Protein AF-A0A1R4A707-F1 (afdb_monomer)

Structure (mmCIF, N/CA/C/O backbone):
data_AF-A0A1R4A707-F1
#
_entry.id   AF-A0A1R4A707-F1
#
loop_
_atom_site.group_PDB
_atom_site.id
_atom_site.type_symbol
_atom_site.label_atom_id
_atom_site.label_alt_id
_atom_site.label_comp_id
_atom_site.label_asym_id
_atom_site.label_entity_id
_atom_site.label_seq_id
_atom_site.pdbx_PDB_ins_code
_atom_site.Cartn_x
_atom_site.Cartn_y
_atom_site.Cartn_z
_atom_site.occupancy
_atom_site.B_iso_or_equiv
_atom_site.auth_seq_id
_atom_site.auth_comp_id
_atom_site.auth_asym_id
_atom_site.auth_atom_id
_atom_site.pdbx_PDB_model_num
ATOM 1 N N . MET A 1 1 ? 9.668 -14.012 -15.295 1.00 49.31 1 MET A N 1
ATOM 2 C CA . MET A 1 1 ? 9.309 -12.991 -14.290 1.00 49.31 1 MET A CA 1
ATOM 3 C C . MET A 1 1 ? 7.829 -13.167 -14.006 1.00 49.31 1 MET A C 1
ATOM 5 O O . MET A 1 1 ? 7.114 -13.481 -14.945 1.00 49.31 1 MET A O 1
ATOM 9 N N . ALA A 1 2 ? 7.407 -13.138 -12.743 1.00 55.34 2 ALA A N 1
ATOM 10 C CA . ALA A 1 2 ? 5.984 -13.098 -12.417 1.00 55.34 2 ALA A CA 1
ATOM 11 C C . ALA A 1 2 ? 5.559 -11.630 -12.461 1.00 55.34 2 ALA A C 1
ATOM 13 O O . ALA A 1 2 ? 6.229 -10.798 -11.846 1.00 55.34 2 ALA A O 1
ATOM 14 N N . ASP A 1 3 ? 4.510 -11.318 -13.212 1.00 62.94 3 ASP A N 1
ATOM 15 C CA . ASP A 1 3 ? 4.036 -9.946 -13.336 1.00 62.94 3 ASP A CA 1
ATOM 16 C C . ASP A 1 3 ? 3.265 -9.569 -12.064 1.00 62.94 3 ASP A C 1
ATOM 18 O O . ASP A 1 3 ? 2.413 -10.322 -11.581 1.00 62.94 3 ASP A O 1
ATOM 22 N N . PHE A 1 4 ? 3.639 -8.438 -11.461 1.00 65.00 4 PHE A N 1
ATOM 23 C CA . PHE A 1 4 ? 2.969 -7.894 -10.281 1.00 65.00 4 PHE A CA 1
ATOM 24 C C . PHE A 1 4 ? 1.632 -7.288 -10.705 1.00 65.00 4 PHE A C 1
ATOM 26 O O . PHE A 1 4 ? 1.603 -6.433 -11.589 1.00 65.00 4 PHE A O 1
ATOM 33 N N . GLN A 1 5 ? 0.537 -7.712 -10.072 1.00 69.62 5 GLN A N 1
ATOM 34 C CA . GLN A 1 5 ? -0.802 -7.250 -10.441 1.00 69.62 5 GLN A CA 1
ATOM 35 C C . GLN A 1 5 ? -1.357 -6.215 -9.467 1.00 69.62 5 GLN A C 1
ATOM 37 O O . GLN A 1 5 ? -1.861 -5.172 -9.877 1.00 69.62 5 GLN A O 1
ATOM 42 N N . SER A 1 6 ? -1.314 -6.512 -8.169 1.00 73.38 6 SER A N 1
ATOM 43 C CA . SER A 1 6 ? -1.878 -5.641 -7.138 1.00 73.38 6 SER A CA 1
ATOM 44 C C . SER A 1 6 ? -1.364 -6.013 -5.752 1.00 73.38 6 SER A C 1
ATOM 46 O O . SER A 1 6 ? -0.725 -7.045 -5.554 1.00 73.38 6 SER A O 1
ATOM 48 N N . CYS A 1 7 ? -1.650 -5.155 -4.787 1.00 77.88 7 CYS A N 1
ATOM 49 C CA . CYS A 1 7 ? -1.335 -5.311 -3.385 1.00 77.88 7 CYS A CA 1
ATOM 50 C C . CYS A 1 7 ? -2.598 -5.057 -2.548 1.00 77.88 7 CYS A C 1
ATOM 52 O O . CYS A 1 7 ? -3.374 -4.158 -2.850 1.00 77.88 7 CYS A O 1
ATOM 54 N N . GLU A 1 8 ? -2.797 -5.803 -1.471 1.00 81.94 8 GLU A N 1
ATOM 55 C CA . GLU A 1 8 ? -3.839 -5.537 -0.476 1.00 81.94 8 GLU A CA 1
ATOM 56 C C . GLU A 1 8 ? -3.185 -5.124 0.843 1.00 81.94 8 GLU A C 1
ATOM 58 O O . GLU A 1 8 ? -2.308 -5.828 1.350 1.00 81.94 8 GLU A O 1
ATOM 63 N N . LEU A 1 9 ? -3.586 -3.980 1.402 1.00 82.12 9 LEU A N 1
ATOM 64 C CA . LEU A 1 9 ? -3.117 -3.565 2.725 1.00 82.12 9 LEU A CA 1
ATOM 65 C C . LEU A 1 9 ? -3.892 -4.336 3.797 1.00 82.12 9 LEU A C 1
ATOM 67 O O . LEU A 1 9 ? -5.104 -4.201 3.889 1.00 82.12 9 LEU A O 1
ATOM 71 N N . LEU A 1 10 ? -3.215 -5.115 4.636 1.00 79.00 10 LEU A N 1
ATOM 72 C CA . LEU A 1 10 ? -3.883 -6.002 5.593 1.00 79.00 10 LEU A CA 1
ATOM 73 C C . LEU A 1 10 ? -4.009 -5.400 6.990 1.00 79.00 10 LEU A C 1
ATOM 75 O O . LEU A 1 10 ? -5.047 -5.531 7.634 1.00 79.00 10 LEU A O 1
ATOM 79 N N . SER A 1 11 ? -2.949 -4.766 7.489 1.00 77.44 11 SER A N 1
ATOM 80 C CA . SER A 1 11 ? -2.924 -4.301 8.875 1.00 77.44 11 SER A CA 1
ATOM 81 C C . SER A 1 11 ? -1.897 -3.204 9.120 1.00 77.44 11 SER A C 1
ATOM 83 O O . SER A 1 11 ? -0.884 -3.103 8.424 1.00 77.44 11 SER A O 1
ATOM 85 N N . GLN A 1 12 ? -2.158 -2.434 10.175 1.00 79.81 12 GLN A N 1
ATOM 86 C CA . GLN A 1 12 ? -1.271 -1.437 10.758 1.00 79.81 12 GLN A CA 1
ATOM 87 C C . GLN A 1 12 ? -0.960 -1.843 12.200 1.00 79.81 12 GLN A C 1
ATOM 89 O O . GLN A 1 12 ? -1.879 -2.106 12.976 1.00 79.81 12 GLN A O 1
ATOM 94 N N . ILE A 1 13 ? 0.320 -1.883 12.567 1.00 77.12 13 ILE A N 1
ATOM 95 C CA . ILE A 1 13 ? 0.762 -2.161 13.938 1.00 77.12 13 ILE A CA 1
ATOM 96 C C . ILE A 1 13 ? 1.559 -0.958 14.439 1.00 77.12 13 ILE A C 1
ATOM 98 O O . ILE A 1 13 ? 2.461 -0.476 13.756 1.00 77.12 13 ILE A O 1
ATOM 102 N N . SER A 1 14 ? 1.211 -0.473 15.631 1.00 75.25 14 SER A N 1
ATOM 103 C CA . SER A 1 14 ? 1.906 0.614 16.323 1.00 75.25 14 SER A CA 1
ATOM 104 C C . SER A 1 14 ? 2.569 0.069 17.586 1.00 75.25 14 SER A C 1
ATOM 106 O O . SER A 1 14 ? 1.913 -0.586 18.400 1.00 75.25 14 SER A O 1
ATOM 108 N N . PHE A 1 15 ? 3.863 0.338 17.758 1.00 68.19 15 PHE A N 1
ATOM 109 C CA . PHE A 1 15 ? 4.617 -0.060 18.945 1.00 68.19 15 PHE A CA 1
ATOM 110 C C . PHE A 1 15 ? 4.783 1.134 19.894 1.00 68.19 15 PHE A C 1
ATOM 112 O O . PHE A 1 15 ? 5.162 2.229 19.490 1.00 68.19 15 PHE A O 1
ATOM 119 N N . ARG A 1 16 ? 4.511 0.947 21.192 1.00 50.91 16 ARG A N 1
ATOM 120 C CA . ARG A 1 16 ? 4.756 1.992 22.201 1.00 50.91 16 ARG A CA 1
ATOM 121 C C . ARG A 1 16 ? 6.229 1.976 22.615 1.00 50.91 16 ARG A C 1
ATOM 123 O O . ARG A 1 16 ? 6.670 1.027 23.252 1.00 50.91 16 ARG A O 1
ATOM 130 N N . GLY A 1 17 ? 6.966 3.033 22.270 1.00 57.28 17 GLY A N 1
ATOM 131 C CA . GLY A 1 17 ? 8.368 3.254 22.666 1.00 57.28 17 GLY A CA 1
ATOM 132 C C . GLY A 1 17 ? 9.266 3.722 21.516 1.00 57.28 17 GLY A C 1
ATOM 133 O O . GLY A 1 17 ? 10.163 4.528 21.733 1.00 57.28 17 GLY A O 1
ATOM 134 N N . PHE A 1 18 ? 8.953 3.292 20.293 1.00 57.69 18 PHE A N 1
ATOM 135 C CA . PHE A 1 18 ? 9.491 3.798 19.031 1.00 57.69 18 PHE A CA 1
ATOM 136 C C . PHE A 1 18 ? 8.289 4.086 18.136 1.00 57.69 18 PHE A C 1
ATOM 138 O O . PHE A 1 18 ? 7.469 3.200 17.921 1.00 57.69 18 PHE A O 1
ATOM 145 N N . LEU A 1 19 ? 8.136 5.327 17.673 1.00 60.44 19 LEU A N 1
ATOM 146 C CA . LEU A 1 19 ? 7.001 5.765 16.856 1.00 60.44 19 LEU A CA 1
ATOM 147 C C . LEU A 1 19 ? 7.146 5.252 15.411 1.00 60.44 19 LEU A C 1
ATOM 149 O O . LEU A 1 19 ? 7.196 6.032 14.470 1.00 60.44 19 LEU A O 1
ATOM 153 N N . GLU A 1 20 ? 7.289 3.941 15.241 1.00 67.88 20 GLU A N 1
ATOM 154 C CA . GLU A 1 20 ? 7.373 3.290 13.940 1.00 67.88 20 GLU A CA 1
ATOM 155 C C . GLU A 1 20 ? 6.089 2.507 13.695 1.00 67.88 20 GLU A C 1
ATOM 157 O O . GLU A 1 20 ? 5.742 1.571 14.424 1.00 67.88 20 GLU A O 1
ATOM 162 N N . ILE A 1 21 ? 5.358 2.935 12.669 1.00 77.56 21 ILE A N 1
ATOM 163 C CA . ILE A 1 21 ? 4.170 2.248 12.188 1.00 77.56 21 ILE A CA 1
ATOM 164 C C . ILE A 1 21 ? 4.614 1.227 11.145 1.00 77.56 21 ILE A C 1
ATOM 166 O O . ILE A 1 21 ? 5.279 1.571 10.167 1.00 77.56 21 ILE A O 1
ATOM 170 N N . VAL A 1 22 ? 4.249 -0.035 11.355 1.00 82.88 22 VAL A N 1
ATOM 171 C CA . VAL A 1 22 ? 4.542 -1.118 10.412 1.00 82.88 22 VAL A CA 1
ATOM 172 C C . VAL A 1 22 ? 3.261 -1.530 9.706 1.00 82.88 22 VAL A C 1
ATOM 174 O O . VAL A 1 22 ? 2.238 -1.802 10.342 1.00 82.88 22 VAL A O 1
ATOM 177 N N . TYR A 1 23 ? 3.342 -1.613 8.384 1.00 83.31 23 TYR A N 1
ATOM 178 C CA . TYR A 1 23 ? 2.268 -2.049 7.511 1.00 83.31 23 TYR A CA 1
ATOM 179 C C . TYR A 1 23 ? 2.556 -3.437 6.968 1.00 83.31 23 TYR A C 1
ATOM 181 O O . TYR A 1 23 ? 3.691 -3.753 6.612 1.00 83.31 23 TYR A O 1
ATOM 189 N N . THR A 1 24 ? 1.517 -4.266 6.893 1.00 84.19 24 THR A N 1
ATOM 190 C CA . THR A 1 24 ? 1.584 -5.559 6.205 1.00 84.19 24 THR A CA 1
ATOM 191 C C . THR A 1 24 ? 0.759 -5.494 4.932 1.00 84.19 24 THR A C 1
ATOM 193 O O . THR A 1 24 ? -0.409 -5.109 4.967 1.00 84.19 24 THR A O 1
ATOM 196 N N . ALA A 1 25 ? 1.371 -5.883 3.823 1.00 83.00 25 ALA A N 1
ATOM 197 C CA . ALA A 1 25 ? 0.772 -5.906 2.501 1.00 83.00 25 ALA A CA 1
ATOM 198 C C . ALA A 1 25 ? 0.875 -7.302 1.891 1.00 83.00 25 ALA A C 1
ATOM 200 O O . ALA A 1 25 ? 1.885 -7.988 2.057 1.00 83.00 25 ALA A O 1
ATOM 201 N N . LYS A 1 26 ? -0.153 -7.700 1.150 1.00 85.25 26 LYS A N 1
ATOM 202 C CA . LYS A 1 26 ? -0.187 -8.941 0.382 1.00 85.25 26 LYS A CA 1
ATOM 203 C C . LYS A 1 26 ? -0.034 -8.620 -1.100 1.00 85.25 26 LYS A C 1
ATOM 205 O O . LYS A 1 26 ? -0.898 -7.951 -1.650 1.00 85.25 26 LYS A O 1
ATOM 210 N N . LEU A 1 27 ? 1.052 -9.058 -1.735 1.00 82.12 27 LEU A N 1
ATOM 211 C CA . LEU A 1 27 ? 1.257 -8.911 -3.177 1.00 82.12 27 LEU A CA 1
ATOM 212 C C . LEU A 1 27 ? 0.623 -10.080 -3.916 1.00 82.12 27 LEU A C 1
ATOM 214 O O . LEU A 1 27 ? 0.889 -11.235 -3.585 1.00 82.12 27 LEU A O 1
ATOM 218 N N . HIS A 1 28 ? -0.122 -9.752 -4.963 1.00 80.88 28 HIS A N 1
AT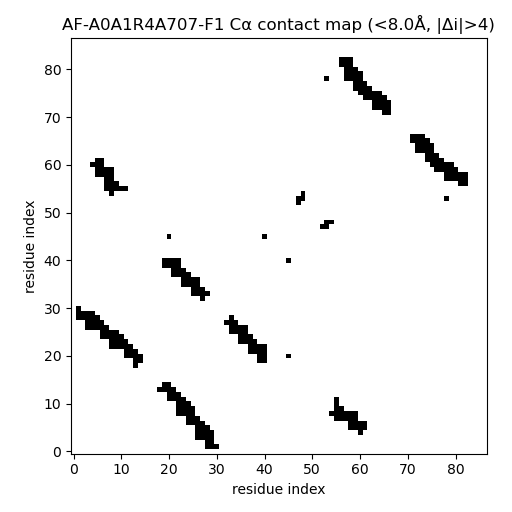OM 219 C CA . HIS A 1 28 ? -0.722 -10.698 -5.888 1.00 80.88 28 HIS A CA 1
ATOM 220 C C . HIS A 1 28 ? 0.099 -10.752 -7.178 1.00 80.88 28 HIS A C 1
ATOM 222 O O 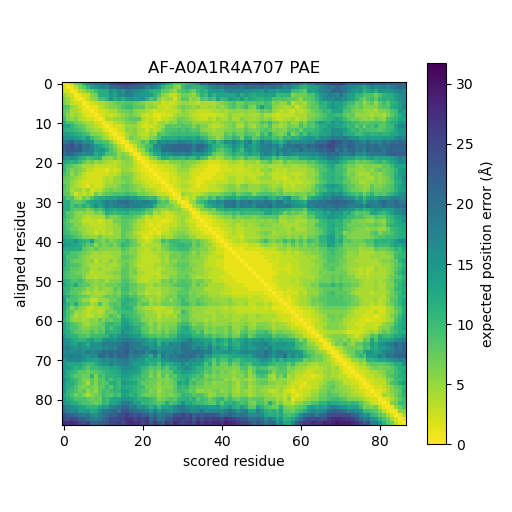. HIS A 1 28 ? 0.258 -9.742 -7.875 1.00 80.88 28 HIS A O 1
ATOM 228 N N . TYR A 1 29 ? 0.614 -11.939 -7.490 1.00 75.44 29 TYR A N 1
ATOM 229 C CA . TYR A 1 29 ? 1.320 -12.241 -8.734 1.00 75.44 29 TYR A CA 1
ATOM 230 C C . TYR A 1 29 ? 0.487 -13.173 -9.613 1.00 75.44 29 TYR A C 1
ATOM 232 O O . TYR A 1 29 ? -0.294 -13.974 -9.109 1.00 75.44 29 TYR A O 1
ATOM 240 N N . ASP A 1 30 ? 0.733 -13.126 -10.921 1.00 67.75 30 ASP A N 1
ATOM 241 C CA . ASP A 1 30 ? -0.004 -13.844 -11.979 1.00 67.75 30 ASP A CA 1
ATOM 242 C C . ASP A 1 30 ? 0.062 -15.399 -11.920 1.00 67.75 30 ASP A C 1
ATOM 244 O O . ASP A 1 30 ? -0.279 -16.083 -12.880 1.00 67.75 30 ASP A O 1
ATOM 248 N N . LYS A 1 31 ? 0.567 -15.997 -10.828 1.00 61.28 31 LYS A N 1
ATOM 249 C CA . LYS A 1 31 ? 0.821 -17.449 -10.689 1.00 61.28 31 LYS A CA 1
ATOM 250 C C . LYS A 1 31 ? 0.504 -18.012 -9.297 1.00 61.28 31 LYS A C 1
ATOM 252 O O . LYS A 1 31 ? 1.342 -18.709 -8.726 1.00 61.28 31 LYS A O 1
ATOM 257 N N . ASP A 1 32 ? -0.661 -17.676 -8.740 1.00 64.00 32 ASP A N 1
ATOM 258 C CA . ASP A 1 32 ? -1.177 -18.156 -7.436 1.00 64.00 32 ASP A CA 1
ATOM 259 C C . ASP A 1 32 ? -0.226 -17.969 -6.236 1.00 64.00 32 ASP A C 1
ATOM 261 O O . ASP A 1 32 ? -0.437 -18.511 -5.150 1.00 64.00 32 ASP A O 1
ATOM 265 N N . SER A 1 33 ? 0.844 -17.197 -6.409 1.00 68.31 33 SER A N 1
ATOM 266 C CA . SER A 1 33 ? 1.829 -16.947 -5.372 1.00 68.31 33 SER A CA 1
ATOM 267 C C . SER A 1 33 ? 1.523 -15.609 -4.726 1.00 68.31 33 SER A C 1
ATOM 269 O O . SER A 1 33 ? 1.915 -14.555 -5.233 1.00 68.31 33 SER A O 1
ATOM 271 N N . ASP A 1 34 ? 0.834 -15.666 -3.597 1.00 78.94 34 ASP A N 1
ATOM 272 C CA . ASP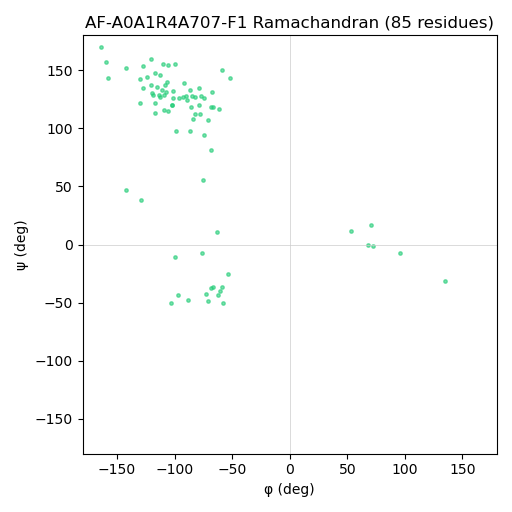 A 1 34 ? 0.677 -14.513 -2.730 1.00 78.94 34 ASP A CA 1
ATOM 273 C C . ASP A 1 34 ? 1.916 -14.364 -1.836 1.00 78.94 34 ASP A C 1
ATOM 275 O O . ASP A 1 34 ? 2.308 -15.303 -1.139 1.00 78.94 34 ASP A O 1
ATOM 279 N N . LEU A 1 35 ? 2.530 -13.178 -1.832 1.00 81.25 35 LEU A N 1
ATOM 280 C CA . LEU A 1 35 ? 3.653 -12.858 -0.946 1.00 81.25 35 LEU A CA 1
ATOM 281 C C . LEU A 1 35 ? 3.224 -11.828 0.097 1.00 81.25 35 LEU A C 1
ATOM 283 O O . LEU A 1 35 ? 2.651 -10.797 -0.245 1.00 81.25 35 LEU A O 1
ATOM 287 N N . LEU A 1 36 ? 3.552 -12.071 1.366 1.00 81.81 36 LEU A N 1
ATOM 288 C CA . LEU A 1 36 ? 3.402 -11.072 2.421 1.00 81.81 36 LEU A CA 1
ATOM 289 C C . LEU A 1 36 ? 4.682 -10.249 2.542 1.00 81.81 36 LEU A C 1
ATOM 291 O O . LEU A 1 36 ? 5.769 -10.802 2.708 1.00 81.81 36 LEU A O 1
ATOM 295 N N . ILE A 1 37 ? 4.543 -8.928 2.499 1.00 79.81 37 ILE A N 1
ATOM 296 C CA . ILE A 1 37 ? 5.617 -7.991 2.818 1.00 79.81 37 ILE A CA 1
ATOM 297 C C . ILE A 1 37 ? 5.241 -7.159 4.031 1.00 79.81 37 ILE A C 1
ATOM 299 O O . ILE A 1 37 ? 4.078 -6.810 4.242 1.00 79.81 37 ILE A O 1
ATOM 303 N N . GLN A 1 38 ? 6.259 -6.806 4.804 1.00 80.81 38 GLN A N 1
ATOM 304 C CA . GLN A 1 38 ? 6.154 -5.817 5.861 1.00 80.81 38 GLN A CA 1
ATOM 305 C C . GLN A 1 38 ? 7.034 -4.633 5.502 1.00 80.81 38 GLN A C 1
ATOM 307 O O . GLN A 1 38 ? 8.164 -4.808 5.043 1.00 80.81 38 GLN A O 1
ATOM 312 N N . PHE A 1 39 ? 6.509 -3.431 5.690 1.00 79.31 39 PHE A N 1
ATOM 313 C CA . PHE A 1 39 ? 7.257 -2.211 5.441 1.00 79.31 39 PHE A CA 1
ATOM 314 C C . PHE A 1 39 ? 6.921 -1.147 6.479 1.00 79.31 39 PHE A C 1
ATOM 316 O O . PHE A 1 39 ? 5.827 -1.119 7.044 1.00 79.31 39 PHE A O 1
ATOM 323 N N . PHE A 1 40 ? 7.891 -0.273 6.727 1.00 81.12 40 PHE A N 1
ATOM 324 C CA . PHE A 1 40 ? 7.722 0.865 7.617 1.00 81.12 40 PHE A CA 1
ATOM 325 C C . PHE A 1 40 ? 6.974 1.982 6.901 1.00 81.12 40 PHE A C 1
ATOM 327 O O . PHE A 1 40 ? 7.263 2.308 5.745 1.00 81.12 40 PHE A O 1
ATOM 334 N N . GLY A 1 41 ? 6.007 2.552 7.607 1.00 72.69 41 GLY A N 1
ATOM 335 C CA . GLY A 1 41 ? 5.273 3.725 7.185 1.00 72.69 41 GLY A CA 1
ATOM 336 C C . GLY A 1 41 ? 6.164 4.925 6.936 1.00 72.69 41 GLY A C 1
ATOM 337 O O . GLY A 1 41 ? 7.207 5.104 7.562 1.00 72.69 41 GLY A O 1
ATOM 338 N N . SER A 1 42 ? 5.726 5.769 6.009 1.00 78.31 42 SER A N 1
ATOM 339 C CA . SER A 1 42 ? 6.193 7.149 5.956 1.00 78.31 42 SER A CA 1
ATOM 340 C C . SER A 1 42 ? 5.133 8.030 6.599 1.00 78.31 42 SER A C 1
ATOM 342 O O . SER A 1 42 ? 3.949 7.713 6.508 1.00 78.31 42 SER A O 1
ATOM 344 N N . SER A 1 43 ? 5.527 9.195 7.110 1.00 80.12 43 SER A N 1
ATOM 345 C CA . SER A 1 43 ? 4.575 10.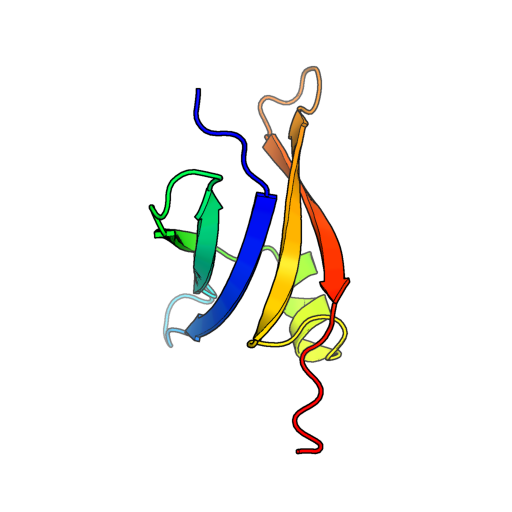171 7.655 1.00 80.12 43 SER A CA 1
ATOM 346 C C . SER A 1 43 ? 3.458 10.552 6.673 1.00 80.12 43 SER A C 1
ATOM 348 O O . SER A 1 43 ? 2.377 10.948 7.094 1.00 80.12 43 SER A O 1
ATOM 350 N N . VAL A 1 44 ? 3.687 10.434 5.360 1.00 80.94 44 VAL A N 1
ATOM 351 C CA . VAL A 1 44 ? 2.650 10.642 4.339 1.00 80.94 44 VAL A CA 1
ATOM 352 C C . VAL A 1 44 ? 1.622 9.509 4.357 1.00 80.94 44 VAL A C 1
ATOM 354 O O . VAL A 1 44 ? 0.431 9.794 4.412 1.00 80.94 44 VAL A O 1
ATOM 357 N N . MET A 1 45 ? 2.069 8.248 4.360 1.00 80.19 45 MET A N 1
ATOM 358 C CA . MET A 1 45 ? 1.182 7.076 4.430 1.00 80.19 45 MET A CA 1
ATOM 359 C C . MET A 1 45 ? 0.382 7.074 5.735 1.00 80.19 45 MET A C 1
ATOM 361 O O . MET A 1 45 ? -0.828 6.856 5.717 1.00 80.19 45 MET A O 1
ATOM 365 N N . ASP A 1 46 ? 1.051 7.383 6.847 1.00 83.44 46 ASP A N 1
ATOM 366 C CA . ASP A 1 46 ? 0.439 7.449 8.171 1.00 83.44 46 ASP A CA 1
ATOM 367 C C . ASP A 1 46 ? -0.719 8.462 8.171 1.00 83.44 46 ASP A C 1
ATOM 369 O O . ASP A 1 46 ? -1.853 8.112 8.498 1.00 83.44 46 ASP A O 1
ATOM 373 N N . ASN A 1 47 ? -0.473 9.683 7.675 1.00 84.06 47 ASN A N 1
ATOM 374 C CA . ASN A 1 47 ? -1.495 10.727 7.542 1.00 84.06 47 ASN A CA 1
ATOM 375 C C . ASN A 1 47 ? -2.655 10.320 6.615 1.00 84.06 47 ASN A C 1
ATOM 377 O O . ASN A 1 47 ? -3.808 10.650 6.889 1.00 84.06 47 ASN A O 1
ATOM 381 N N . GLN A 1 48 ? -2.373 9.639 5.502 1.00 84.44 48 GLN A N 1
ATOM 382 C CA . GLN A 1 48 ? -3.406 9.192 4.559 1.00 84.44 48 GLN A CA 1
ATOM 383 C C . GLN A 1 48 ? -4.323 8.133 5.181 1.00 84.44 48 GLN A C 1
ATOM 385 O O . GLN A 1 48 ? -5.534 8.149 4.951 1.00 84.44 48 GLN A O 1
ATOM 390 N N . ILE A 1 49 ? -3.775 7.244 6.009 1.00 82.31 49 ILE A N 1
ATOM 391 C CA . ILE A 1 49 ? -4.572 6.259 6.745 1.00 82.31 49 ILE A CA 1
ATOM 392 C C . ILE A 1 49 ? -5.365 6.919 7.872 1.00 82.31 49 ILE A C 1
ATOM 394 O O . ILE A 1 49 ? -6.553 6.636 8.018 1.00 82.31 49 ILE A O 1
ATOM 398 N N . GLU A 1 50 ? -4.762 7.840 8.628 1.00 84.00 50 GLU A N 1
ATOM 399 C CA . GLU A 1 50 ? -5.459 8.590 9.684 1.00 84.00 50 GLU A CA 1
ATOM 400 C C . GLU A 1 50 ? -6.653 9.386 9.142 1.00 84.00 50 GLU A C 1
ATOM 402 O O . GLU A 1 50 ? -7.706 9.452 9.776 1.00 84.00 50 GLU A O 1
ATOM 407 N N . ARG A 1 51 ? -6.526 9.940 7.933 1.00 85.75 51 ARG A N 1
ATOM 408 C CA . ARG A 1 51 ? -7.619 10.621 7.222 1.00 85.75 51 ARG A CA 1
ATOM 409 C C . ARG A 1 51 ? -8.641 9.663 6.603 1.00 85.75 51 ARG A C 1
ATOM 411 O O . ARG A 1 51 ? -9.667 10.111 6.096 1.00 85.75 51 ARG A O 1
ATOM 418 N N . GLY A 1 52 ? -8.379 8.356 6.628 1.00 83.88 52 GLY A N 1
ATOM 419 C CA . GLY A 1 52 ? -9.219 7.328 6.013 1.00 83.88 52 GLY A CA 1
ATOM 420 C C . GLY A 1 52 ? -9.188 7.328 4.482 1.00 83.88 52 GLY A C 1
ATOM 421 O O . GLY A 1 52 ? -10.075 6.736 3.858 1.00 83.88 52 GLY A O 1
ATOM 422 N N . GLU A 1 53 ? -8.194 7.985 3.878 1.00 84.62 53 GLU A N 1
ATOM 423 C CA . GLU A 1 53 ? -7.970 8.004 2.429 1.00 84.62 53 GLU A CA 1
ATOM 424 C C . GLU A 1 53 ? -7.532 6.615 1.943 1.00 84.62 53 GLU A C 1
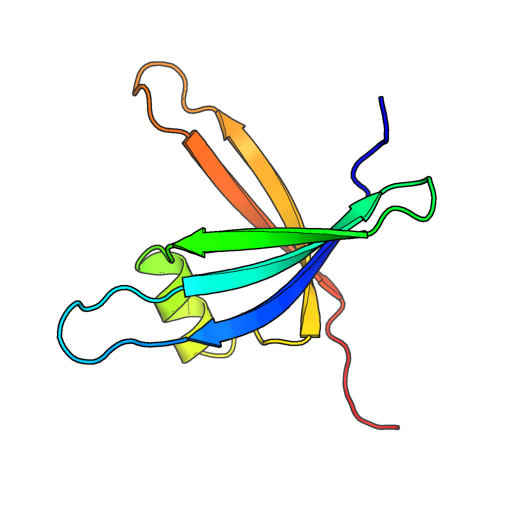ATOM 426 O O .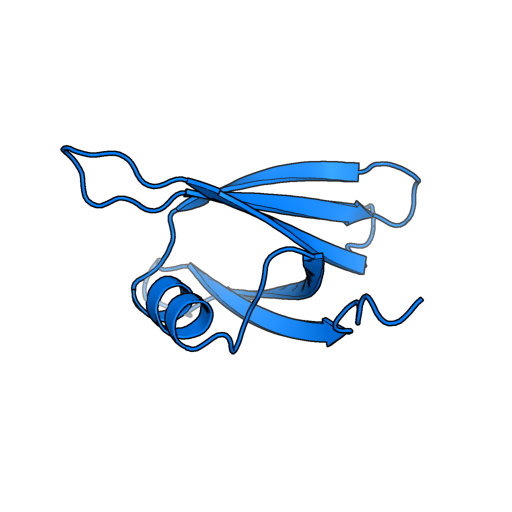 GLU A 1 53 ? -8.009 6.159 0.904 1.00 84.62 53 GLU A O 1
ATOM 431 N N . VAL A 1 54 ? -6.727 5.913 2.750 1.00 82.88 54 VAL A N 1
ATOM 432 C CA . VAL A 1 54 ? -6.338 4.505 2.575 1.00 82.88 54 VAL A CA 1
ATOM 433 C C . VAL A 1 54 ? -6.792 3.700 3.792 1.00 82.88 54 VAL A C 1
ATOM 435 O O . VAL A 1 54 ? -6.639 4.145 4.928 1.00 82.88 54 VAL A O 1
ATOM 438 N N . LYS A 1 55 ? -7.348 2.507 3.578 1.00 83.19 55 LYS A N 1
ATOM 439 C CA . LYS A 1 55 ? -7.820 1.614 4.645 1.00 83.19 55 LYS A CA 1
ATOM 440 C C . LYS A 1 55 ? -7.234 0.208 4.503 1.00 83.19 55 LYS A C 1
ATOM 442 O O . LYS A 1 55 ? -6.950 -0.226 3.387 1.00 83.19 55 LYS A O 1
ATOM 447 N N . PRO A 1 56 ? -7.102 -0.552 5.606 1.00 79.00 56 PRO A N 1
ATOM 448 C CA . PRO A 1 56 ? -6.953 -2.001 5.507 1.00 79.00 56 PRO A CA 1
ATOM 449 C C . PRO A 1 56 ? -8.076 -2.589 4.636 1.00 79.00 56 PRO A C 1
ATOM 451 O O . PRO A 1 56 ? -9.204 -2.103 4.712 1.00 79.00 56 PRO A O 1
ATOM 454 N N . SER A 1 57 ? -7.778 -3.610 3.831 1.00 80.19 57 SER A N 1
ATOM 455 C CA . SER A 1 57 ? -8.585 -4.211 2.749 1.00 80.19 57 SER A CA 1
ATOM 456 C C . SER A 1 57 ? -8.749 -3.394 1.459 1.00 80.19 57 SER A C 1
ATOM 458 O O . SER A 1 57 ? -9.374 -3.876 0.508 1.00 80.19 57 SER A O 1
ATOM 460 N N . ASP A 1 58 ? -8.184 -2.181 1.378 1.00 83.00 58 ASP A N 1
ATOM 461 C CA . ASP A 1 58 ? -8.082 -1.484 0.095 1.00 83.00 58 ASP A CA 1
ATOM 462 C C . ASP A 1 58 ? -7.108 -2.247 -0.819 1.00 83.00 58 ASP A C 1
ATOM 464 O O . ASP A 1 58 ? -5.978 -2.578 -0.434 1.00 83.00 58 ASP A O 1
ATOM 468 N N . ARG A 1 59 ? -7.545 -2.497 -2.058 1.00 81.69 59 ARG A N 1
ATOM 469 C CA . ARG A 1 59 ? -6.679 -3.020 -3.115 1.00 81.69 59 ARG A CA 1
ATOM 470 C C . ARG A 1 59 ? -5.979 -1.845 -3.770 1.00 81.69 59 ARG A C 1
ATOM 472 O O . ARG A 1 59 ? -6.607 -0.959 -4.352 1.00 81.69 59 ARG A O 1
ATOM 479 N N . ILE A 1 60 ? -4.667 -1.853 -3.673 1.00 80.44 60 ILE A N 1
ATOM 480 C CA . ILE A 1 60 ? -3.765 -0.813 -4.141 1.00 80.44 60 ILE A CA 1
ATOM 481 C C . ILE A 1 60 ? -2.795 -1.410 -5.161 1.00 80.44 60 ILE A C 1
ATOM 483 O O . ILE A 1 60 ? -2.569 -2.615 -5.202 1.00 80.44 60 ILE A O 1
ATOM 487 N N . THR A 1 61 ? -2.186 -0.582 -5.990 1.00 81.00 61 THR A N 1
ATOM 488 C CA . THR A 1 61 ? -0.953 -0.939 -6.690 1.00 81.00 61 THR A CA 1
ATOM 489 C C . THR A 1 61 ? 0.179 -0.076 -6.161 1.00 81.00 61 THR A C 1
ATOM 491 O O . THR A 1 61 ? -0.039 1.069 -5.753 1.00 81.00 61 THR A O 1
ATOM 494 N N . ILE A 1 62 ? 1.371 -0.662 -6.116 1.00 76.56 62 ILE A N 1
ATOM 495 C CA . ILE A 1 62 ? 2.587 -0.009 -5.654 1.00 76.56 62 ILE A CA 1
ATOM 496 C C . ILE A 1 62 ? 3.539 0.028 -6.838 1.00 76.56 62 ILE A C 1
ATOM 498 O O . ILE A 1 62 ? 4.009 -1.018 -7.280 1.00 76.56 62 ILE A O 1
ATOM 502 N N . ASP A 1 63 ? 3.831 1.225 -7.335 1.00 76.75 63 ASP A N 1
ATOM 503 C CA . ASP A 1 63 ? 4.807 1.413 -8.403 1.00 76.75 63 ASP A CA 1
ATOM 504 C C . ASP A 1 63 ? 6.075 2.076 -7.863 1.00 76.75 63 ASP A C 1
ATOM 506 O O . ASP A 1 63 ? 6.025 2.999 -7.048 1.00 76.75 63 ASP A O 1
ATOM 510 N N . LYS A 1 64 ? 7.242 1.602 -8.291 1.00 74.25 64 LYS A N 1
ATOM 511 C CA . LYS A 1 64 ? 8.527 2.123 -7.825 1.00 74.25 64 LYS A CA 1
ATOM 512 C C . LYS A 1 64 ? 8.902 3.351 -8.646 1.00 74.25 64 LYS A C 1
ATOM 514 O O . LYS A 1 64 ? 9.386 3.243 -9.770 1.00 74.25 64 LYS A O 1
ATOM 519 N N . ILE A 1 65 ? 8.826 4.524 -8.029 1.00 77.88 65 ILE A N 1
ATOM 520 C CA . ILE A 1 65 ? 9.384 5.750 -8.594 1.00 77.88 65 ILE A CA 1
ATOM 521 C C . ILE A 1 65 ? 10.856 5.842 -8.173 1.00 77.88 65 ILE A C 1
ATOM 523 O O . ILE A 1 65 ? 11.206 6.278 -7.072 1.00 77.88 65 ILE A O 1
ATOM 527 N N . ALA A 1 66 ? 11.761 5.424 -9.056 1.00 68.25 66 ALA A N 1
ATOM 528 C CA . ALA A 1 66 ? 13.187 5.641 -8.841 1.00 68.25 66 ALA A CA 1
ATOM 529 C C . ALA A 1 66 ? 13.504 7.147 -8.906 1.00 68.25 66 ALA A C 1
ATOM 531 O O . ALA A 1 66 ? 13.334 7.782 -9.947 1.00 68.25 66 ALA A O 1
ATOM 532 N N . SER A 1 67 ? 14.005 7.731 -7.813 1.00 63.94 67 SER A N 1
ATOM 533 C CA . SER A 1 67 ? 14.527 9.098 -7.855 1.00 63.94 67 SER A CA 1
ATOM 534 C C . SER A 1 67 ? 15.918 9.079 -8.483 1.00 63.94 67 SER A C 1
ATOM 536 O O . SER A 1 67 ? 16.871 8.545 -7.910 1.00 63.94 67 SER A O 1
ATOM 538 N N . LYS A 1 68 ? 16.053 9.656 -9.683 1.00 59.22 68 LYS A N 1
ATOM 539 C CA . LYS A 1 68 ? 17.365 9.852 -10.310 1.00 59.22 68 LYS A CA 1
ATOM 540 C C . LYS A 1 68 ? 18.220 10.770 -9.427 1.00 59.22 68 LYS A C 1
ATOM 542 O O . LYS A 1 68 ? 17.893 11.936 -9.247 1.00 59.22 68 LYS A O 1
ATOM 547 N N . GLY A 1 69 ? 19.329 10.237 -8.913 1.00 67.62 69 GLY A N 1
ATOM 548 C CA . GLY A 1 69 ? 20.418 11.017 -8.310 1.00 67.62 69 GLY A CA 1
ATOM 549 C C . GLY A 1 69 ? 20.399 11.188 -6.787 1.00 67.62 69 GLY A C 1
ATOM 550 O O . GLY A 1 69 ? 21.386 11.670 -6.248 1.00 67.62 69 GLY A O 1
ATOM 551 N N . SER A 1 70 ? 19.347 10.772 -6.073 1.00 71.75 70 SER A N 1
ATOM 552 C CA . SER A 1 70 ? 19.266 10.959 -4.608 1.00 71.75 70 SER A CA 1
ATOM 553 C C . SER A 1 70 ? 19.628 9.720 -3.778 1.00 71.75 70 SER A C 1
ATOM 555 O O . SER A 1 70 ? 19.725 9.810 -2.556 1.00 71.75 70 SER A O 1
ATOM 557 N N . GLY A 1 71 ? 19.760 8.548 -4.413 1.00 72.25 71 GLY A N 1
ATOM 558 C CA . GLY A 1 71 ? 19.891 7.256 -3.722 1.00 72.25 71 GLY A CA 1
ATOM 559 C C . GLY A 1 71 ? 18.622 6.810 -2.980 1.00 72.25 71 GLY A C 1
ATOM 560 O O . GLY A 1 71 ? 18.600 5.732 -2.394 1.00 72.25 71 GLY A O 1
ATOM 561 N N . ARG A 1 72 ? 17.550 7.613 -3.016 1.00 65.69 72 ARG A N 1
AT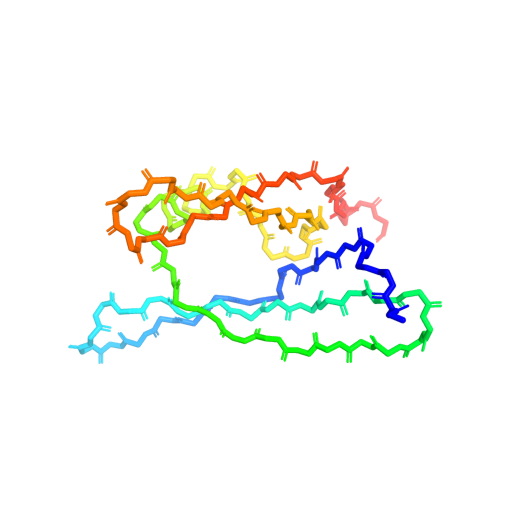OM 562 C CA . ARG A 1 72 ? 16.267 7.312 -2.380 1.00 65.69 72 ARG A CA 1
ATOM 563 C C . ARG A 1 72 ? 15.344 6.610 -3.367 1.00 65.69 72 ARG A C 1
ATOM 565 O O . ARG A 1 72 ? 15.256 6.977 -4.539 1.00 65.69 72 ARG A O 1
ATOM 572 N N . THR A 1 73 ? 14.634 5.603 -2.878 1.00 69.94 73 THR A N 1
ATOM 573 C CA . THR A 1 73 ? 13.566 4.941 -3.630 1.00 69.94 73 THR A CA 1
ATOM 574 C C . THR A 1 73 ? 12.232 5.461 -3.124 1.00 69.94 73 THR A C 1
ATOM 576 O O . THR A 1 73 ? 11.980 5.407 -1.924 1.00 69.94 73 THR A O 1
ATOM 579 N N . TYR A 1 74 ? 11.396 5.951 -4.033 1.00 73.38 74 TYR A N 1
ATOM 580 C CA . TYR A 1 74 ? 10.026 6.338 -3.730 1.00 73.38 74 TYR A CA 1
ATOM 581 C C . TYR A 1 74 ? 9.076 5.296 -4.305 1.00 73.38 74 TYR A C 1
ATOM 583 O O . TYR A 1 74 ? 9.398 4.610 -5.276 1.00 73.38 74 TYR A O 1
ATOM 591 N N . TYR A 1 75 ? 7.901 5.191 -3.702 1.00 74.12 75 TYR A N 1
ATOM 592 C CA . TYR A 1 75 ? 6.843 4.309 -4.164 1.00 74.12 75 TYR A CA 1
ATOM 593 C C . TYR A 1 75 ? 5.563 5.125 -4.323 1.00 74.12 75 TYR A C 1
ATOM 595 O O . TYR A 1 75 ? 5.238 5.945 -3.464 1.00 74.12 75 TYR A O 1
ATOM 603 N N . LEU A 1 76 ? 4.874 4.926 -5.441 1.00 75.81 76 LEU A N 1
ATOM 604 C CA . LEU A 1 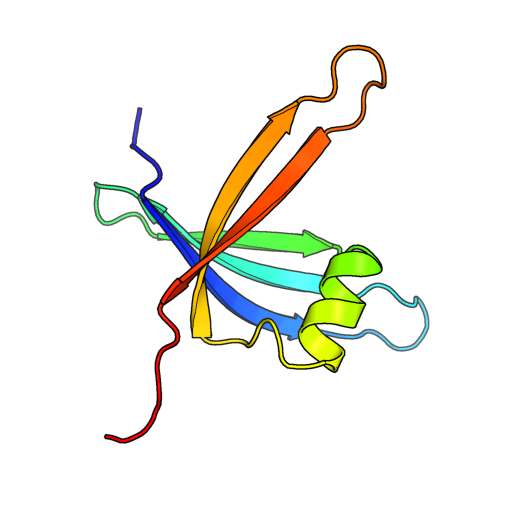76 ? 3.552 5.463 -5.705 1.00 75.81 76 LEU A CA 1
ATOM 605 C C . LEU A 1 76 ? 2.517 4.435 -5.286 1.00 75.81 76 LEU A C 1
ATOM 607 O O . LEU A 1 76 ? 2.556 3.299 -5.749 1.00 75.81 76 LEU A O 1
ATOM 611 N N . PHE A 1 77 ? 1.574 4.866 -4.461 1.00 76.19 77 PHE A N 1
ATOM 612 C CA . PHE A 1 77 ? 0.419 4.075 -4.074 1.00 76.19 77 PHE A CA 1
ATOM 613 C C . PHE A 1 77 ? -0.785 4.566 -4.872 1.00 76.19 77 PHE A C 1
ATOM 615 O O . PHE A 1 77 ? -1.152 5.736 -4.775 1.00 76.19 77 PHE A O 1
ATOM 622 N N . VAL A 1 78 ? -1.391 3.687 -5.668 1.00 77.56 78 VAL A N 1
ATOM 623 C CA . VAL A 1 78 ? -2.625 3.992 -6.403 1.00 77.56 78 VAL A CA 1
ATOM 624 C C . VAL A 1 78 ? -3.724 3.063 -5.913 1.00 77.56 78 VAL A C 1
ATOM 626 O O . VAL A 1 78 ? -3.588 1.844 -5.984 1.00 77.56 78 VAL A O 1
ATOM 629 N N . LEU A 1 79 ? -4.818 3.635 -5.413 1.00 79.56 79 LEU A N 1
ATOM 630 C CA . LEU A 1 79 ? -6.014 2.884 -5.041 1.00 79.56 79 LEU A CA 1
ATOM 631 C C . LEU A 1 79 ? -6.675 2.328 -6.308 1.00 79.56 79 LEU A C 1
ATOM 633 O O . LEU A 1 79 ? -7.095 3.095 -7.170 1.00 79.56 79 LEU A O 1
ATOM 637 N N . LEU A 1 80 ? -6.761 1.002 -6.416 1.00 80.31 80 LEU A N 1
ATOM 638 C CA . LEU A 1 80 ? -7.424 0.326 -7.534 1.00 80.31 80 LEU A CA 1
ATOM 639 C C . LEU A 1 80 ? -8.910 0.134 -7.246 1.00 80.31 80 LEU A C 1
ATOM 641 O O . LEU A 1 80 ? -9.759 0.425 -8.083 1.00 80.31 80 LEU A O 1
ATOM 645 N N . SER A 1 81 ? -9.223 -0.363 -6.051 1.00 80.12 81 SER A N 1
ATOM 646 C CA . SER A 1 81 ? -10.597 -0.586 -5.621 1.00 80.12 81 SER A CA 1
ATOM 647 C C . SER A 1 81 ? -10.678 -0.636 -4.106 1.00 80.12 81 SER A C 1
ATOM 649 O O . SER A 1 81 ? -9.812 -1.212 -3.444 1.00 80.12 81 SER A O 1
ATOM 651 N N . ARG A 1 82 ? -11.767 -0.102 -3.566 1.00 79.06 82 ARG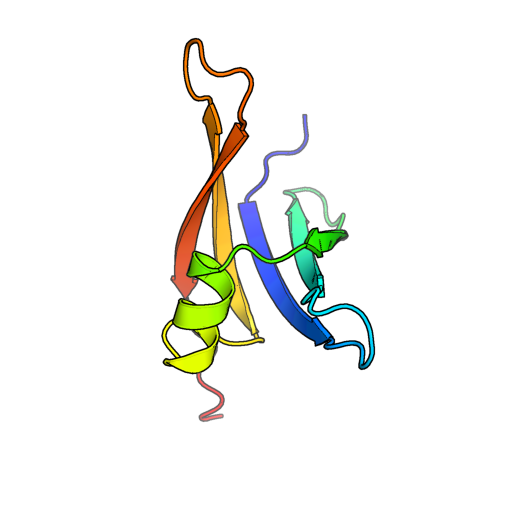 A N 1
ATOM 652 C CA . ARG A 1 82 ? -12.128 -0.264 -2.163 1.00 79.06 82 ARG A CA 1
ATOM 653 C C . ARG A 1 82 ? -13.120 -1.405 -2.047 1.00 79.06 82 ARG A C 1
ATOM 655 O O . ARG A 1 82 ? -14.156 -1.377 -2.706 1.00 79.06 82 ARG A O 1
ATOM 662 N N . THR A 1 83 ? -12.819 -2.378 -1.200 1.00 65.75 83 THR A N 1
ATOM 663 C CA . THR A 1 83 ? -13.789 -3.416 -0.858 1.00 65.75 83 THR A CA 1
ATOM 664 C C . THR A 1 83 ? -14.809 -2.782 0.085 1.00 65.75 83 THR A C 1
ATOM 666 O O . THR A 1 83 ? -14.567 -2.640 1.282 1.00 65.75 83 THR A O 1
ATOM 669 N N . THR A 1 84 ? -15.929 -2.295 -0.448 1.00 58.44 84 THR A N 1
ATOM 670 C CA . THR A 1 84 ? -17.059 -1.879 0.383 1.00 58.44 84 THR A CA 1
ATOM 671 C C . THR A 1 84 ? -17.676 -3.142 0.961 1.00 58.44 84 THR A C 1
ATOM 673 O O . THR A 1 84 ? -18.305 -3.905 0.235 1.00 58.44 84 THR A O 1
ATOM 676 N N . LYS A 1 85 ? -17.473 -3.395 2.259 1.00 50.41 85 LYS A N 1
ATOM 677 C CA . LYS A 1 85 ? -18.349 -4.310 2.996 1.00 50.41 85 LYS A CA 1
ATOM 678 C C . LYS A 1 85 ? -19.724 -3.650 3.110 1.00 50.41 85 LYS A C 1
ATOM 680 O O . LYS A 1 85 ? -20.008 -3.015 4.115 1.00 50.41 85 LYS A O 1
ATOM 685 N N . ASP A 1 86 ? -20.502 -3.775 2.044 1.00 45.22 86 ASP A N 1
ATOM 686 C CA . ASP A 1 86 ? -21.954 -3.592 1.995 1.00 45.22 86 ASP A CA 1
ATOM 687 C C . ASP A 1 86 ? -22.593 -4.825 1.315 1.00 45.22 86 ASP A C 1
ATOM 689 O O . ASP A 1 86 ? -23.538 -4.704 0.541 1.00 45.22 86 ASP A O 1
ATOM 693 N N . GLU A 1 87 ? -22.057 -6.019 1.611 1.00 36.03 87 GLU A N 1
ATOM 694 C CA . GLU A 1 87 ? -22.702 -7.329 1.409 1.00 36.03 87 GLU A CA 1
ATOM 695 C C . GLU A 1 87 ? -22.450 -8.233 2.624 1.00 36.03 87 GLU A C 1
ATOM 697 O O . GLU A 1 87 ? -21.285 -8.294 3.095 1.00 36.03 87 GLU A O 1
#

Solvent-accessible surface area (backbone atoms only — not comparable to full-atom values): 5319 Å² total; per-residue (Å²): 134,78,55,80,71,38,30,33,34,66,46,79,47,78,51,94,91,52,98,53,44,39,35,36,33,39,38,41,35,83,72,89,50,73,44,82,47,74,47,75,59,47,77,66,57,51,53,34,39,76,71,60,77,46,53,67,59,26,32,26,35,78,45,78,45,75,47,87,90,72,87,48,80,43,71,47,80,44,83,74,45,72,69,74,86,84,121

Foldseek 3Di:
DFDWDWKFWADWDADPPDRWIKTWIWTDTPPPDIDIDIDTDDPVRVVCVVVVVDDGRFIWHWDWDDDPPPPDIDIDIGGPDHDPPPD

Organism: NCBI:txid1673428

Mean predicted aligned error: 8.75 Å

Secondary structure (DSSP, 8-state):
-PPEEEEEEEEEEE-SSS--EEEEEEEEESSS-EEEEEEEPPHHHHHHHHTTSS-TTEEEEEEEEE-TTTS-EEEEEEEEEE-----

Sequence (87 aa):
MADFQSCELLSQISFRGFLEIVYTAKLHYDKDSDLLIQFFGSSVMDNQIERGEVKPSDRITIDKIASKGSGRTYYLFVLLSRTTKDE

Radius of gyration: 14.08 Å; Cα contacts (8 Å, |Δi|>4): 153; chains: 1; bounding box: 43×29×37 Å

pLDDT: mean 74.02, std 10.28, range [36.03, 85.75]

Nearest PDB structures (foldseek):
  6cqk-assembly2_B  TM=4.563E-01  e=1.286E-01  Saccharomyces cerevisiae
  6cqk-assembly3_D  TM=5.159E-01  e=1.190E+00  Saccharomyces cerevisiae
  3k7u-assembly1_C-2  TM=4.564E-01  e=9.072E-01  Trypanosoma brucei
  7k9m-assembly1_B  TM=4.279E-01  e=1.561E+00  Mycobacterium tuberculosis H37Rv
  1f0c-assembly1_A  TM=3.227E-01  e=4.147E+00  Cowpox virus